Protein AF-A0AAD9P7L8-F1 (afdb_monomer_lite)

Radius of gyration: 17.48 Å; chains: 1; bounding box: 28×42×48 Å

Sequence (104 aa):
YTKGPHNAAGLKLLLHGQDEIPQVENFGDAIPAGMHVFVAVDVSKEINLPPPHGDCVKGKTLRYFDRHSQAACYGEYRTKFAFEKCVCRNYIMPGFNLGECSSV

InterPro domains:
  IPR001873 Epithelial sodium channel [PF00858] (6-95)
  IPR001873 Epithelial sodium channel [PR01078] (10-28)
  IPR001873 Epithelial sodium channel [PR01078] (40-56)
  IPR001873 Epithelial sodium channel [PTHR11690] (6-98)

Secondary structure (DSSP, 8-state):
-----TT--EEEE----TTS---HHHHPEEEETT-------------PPPTTS---------SS-SS--HHHHHHHHHHHHHHHHHS-B-TTSS-TTSPBPP--

Organism: Ridgeia piscesae (NCBI:txid27915)

Foldseek 3Di:
DAPDPPPAAFDWDDDDDPQDDDPSNVHTDTGHPPDDDDDDDDDDDDDDDPPPRGPDDPDDDDPFGRDDDPRRVVLRVQQVVCCVPPVAGDPSGTDPVGHHDDPD

Structure (mmCIF, N/CA/C/O backbone):
data_AF-A0AAD9P7L8-F1
#
_entry.id   AF-A0AAD9P7L8-F1
#
loop_
_atom_site.group_PDB
_atom_site.id
_atom_site.type_symbol
_atom_site.label_atom_id
_atom_site.label_alt_id
_atom_site.label_comp_id
_atom_site.label_asym_id
_atom_site.label_entity_id
_atom_site.label_seq_id
_atom_site.pdbx_PDB_ins_code
_atom_site.Cartn_x
_atom_site.Cartn_y
_atom_site.Cartn_z
_atom_site.occupancy
_atom_site.B_iso_or_equiv
_atom_site.auth_seq_id
_atom_site.auth_comp_id
_atom_site.auth_asym_id
_atom_site.auth_atom_id
_atom_site.pdbx_PDB_model_num
ATOM 1 N N . TYR A 1 1 ? 6.219 0.278 -10.792 1.00 51.78 1 TYR A N 1
ATOM 2 C CA . TYR A 1 1 ? 5.445 -0.800 -10.141 1.00 51.78 1 TYR A CA 1
ATOM 3 C C . TYR A 1 1 ? 6.109 -2.114 -10.527 1.00 51.78 1 TYR A C 1
ATOM 5 O O . TYR A 1 1 ? 6.398 -2.287 -11.701 1.00 51.78 1 TYR A O 1
ATOM 13 N N . THR A 1 2 ? 6.499 -2.901 -9.518 1.00 52.44 2 THR A N 1
ATOM 14 C CA . THR A 1 2 ? 7.509 -3.985 -9.522 1.00 52.44 2 THR A CA 1
ATOM 15 C C . THR A 1 2 ? 8.913 -3.566 -9.960 1.00 52.44 2 THR A C 1
ATOM 17 O O . THR A 1 2 ? 9.340 -3.841 -11.079 1.00 52.44 2 THR A O 1
ATOM 20 N N . LYS A 1 3 ? 9.673 -2.942 -9.050 1.00 52.91 3 LYS A N 1
ATOM 21 C CA . LYS A 1 3 ? 11.136 -2.855 -9.172 1.00 52.91 3 LYS A CA 1
ATOM 22 C C . LYS A 1 3 ? 11.736 -4.238 -8.857 1.00 52.91 3 LYS A C 1
ATOM 24 O O . LYS A 1 3 ? 12.265 -4.493 -7.786 1.00 52.91 3 LYS A O 1
ATOM 29 N N . GLY A 1 4 ? 11.523 -5.194 -9.756 1.00 60.41 4 GLY A N 1
ATOM 30 C CA . GLY A 1 4 ? 12.242 -6.467 -9.766 1.00 60.41 4 GLY A CA 1
ATOM 31 C C . GLY A 1 4 ? 13.446 -6.367 -10.701 1.00 60.41 4 GLY A C 1
ATOM 32 O O . GLY A 1 4 ? 13.495 -5.447 -11.519 1.00 60.41 4 GLY A O 1
ATOM 33 N N . PRO A 1 5 ? 14.417 -7.284 -10.614 1.00 64.25 5 PRO A N 1
ATOM 34 C CA . PRO A 1 5 ? 15.483 -7.326 -11.600 1.00 64.25 5 PRO A CA 1
ATOM 35 C C . PRO A 1 5 ? 14.865 -7.500 -13.002 1.00 64.25 5 PRO A C 1
ATOM 37 O O . PRO A 1 5 ? 13.979 -8.328 -13.212 1.00 64.25 5 PRO A O 1
ATOM 40 N N . HIS A 1 6 ? 15.291 -6.670 -13.960 1.00 72.69 6 HIS A N 1
ATOM 41 C CA . HIS A 1 6 ? 14.722 -6.588 -15.320 1.00 72.69 6 HIS A CA 1
ATOM 42 C C . HIS A 1 6 ? 15.047 -7.805 -16.209 1.00 72.69 6 HIS A C 1
ATOM 44 O O . HIS A 1 6 ? 14.912 -7.749 -17.426 1.00 72.69 6 HIS A O 1
ATOM 50 N N . ASN A 1 7 ? 15.509 -8.898 -15.607 1.00 85.00 7 ASN A N 1
ATOM 51 C CA . ASN A 1 7 ? 15.921 -10.135 -16.261 1.00 85.00 7 ASN A CA 1
ATOM 52 C C . ASN A 1 7 ? 14.941 -11.298 -16.011 1.00 85.00 7 ASN A C 1
ATOM 54 O O . ASN A 1 7 ? 15.254 -12.434 -16.354 1.00 85.00 7 ASN A O 1
ATOM 58 N N . ALA A 1 8 ? 13.782 -11.034 -15.401 1.00 85.75 8 ALA A N 1
ATOM 59 C CA . ALA A 1 8 ? 12.752 -12.034 -15.135 1.00 85.75 8 ALA A CA 1
ATOM 60 C C . ALA A 1 8 ?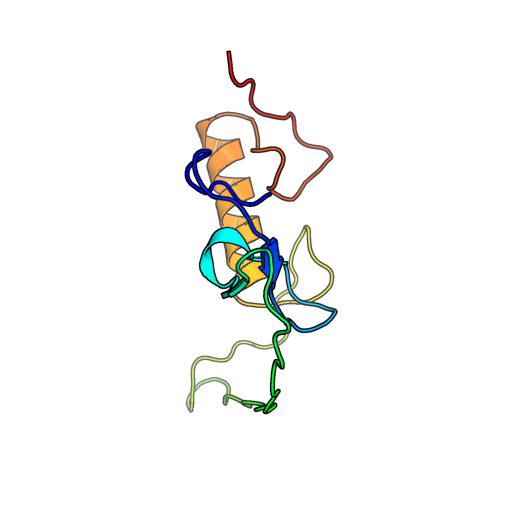 11.609 -11.971 -16.164 1.00 85.75 8 ALA A C 1
ATOM 62 O O . ALA A 1 8 ? 11.259 -10.896 -16.651 1.00 85.75 8 ALA A O 1
ATOM 63 N N . ALA A 1 9 ? 10.992 -13.123 -16.445 1.00 89.75 9 ALA A N 1
ATOM 64 C CA . ALA A 1 9 ? 9.796 -13.246 -17.277 1.00 89.75 9 ALA A CA 1
ATOM 65 C C . ALA A 1 9 ? 8.657 -13.887 -16.470 1.00 89.75 9 ALA A C 1
ATOM 67 O O . ALA A 1 9 ? 8.840 -14.936 -15.853 1.00 89.75 9 ALA A O 1
ATOM 68 N N . GLY A 1 10 ? 7.485 -13.251 -16.472 1.00 90.94 10 GLY A N 1
ATOM 69 C CA . GLY A 1 10 ? 6.328 -13.669 -15.680 1.00 90.94 10 GLY A CA 1
ATOM 70 C C . GLY A 1 10 ? 5.523 -12.478 -15.165 1.00 90.94 10 GLY A C 1
ATOM 71 O O . GLY A 1 10 ? 5.672 -11.357 -15.655 1.00 90.94 10 GLY A O 1
ATOM 72 N N . LEU A 1 11 ? 4.678 -12.724 -14.166 1.00 91.12 11 LEU A N 1
ATOM 73 C CA . LEU A 1 11 ? 3.849 -11.716 -13.499 1.00 91.12 11 LEU A CA 1
ATOM 74 C C . LEU A 1 11 ? 4.124 -11.724 -11.992 1.00 91.12 11 LEU A C 1
ATOM 76 O O . LEU A 1 11 ? 4.503 -12.750 -11.438 1.00 91.12 11 LEU A O 1
ATOM 80 N N . LYS A 1 12 ? 3.903 -10.593 -11.314 1.00 92.44 12 LYS A N 1
ATOM 81 C CA . LYS A 1 12 ? 3.747 -10.569 -9.854 1.00 92.44 12 LYS A CA 1
ATOM 82 C C . LYS A 1 12 ? 2.292 -10.282 -9.513 1.00 92.44 12 LYS A C 1
ATOM 84 O O . LYS A 1 12 ? 1.757 -9.272 -9.970 1.00 92.44 12 LYS A O 1
ATOM 89 N N . LEU A 1 13 ? 1.675 -11.149 -8.721 1.00 93.62 13 LEU A N 1
ATOM 90 C CA . LEU A 1 13 ? 0.290 -11.033 -8.277 1.00 93.62 13 LEU A CA 1
ATOM 91 C C . LEU A 1 13 ? 0.259 -10.735 -6.779 1.00 93.62 13 LEU A C 1
ATOM 93 O O . LEU A 1 13 ? 0.959 -11.374 -6.009 1.00 93.62 13 LEU A O 1
ATOM 97 N N . LEU A 1 14 ? -0.566 -9.783 -6.357 1.00 95.00 14 LEU A N 1
ATOM 98 C CA . LEU A 1 14 ? -0.841 -9.532 -4.944 1.00 95.00 14 LEU A CA 1
ATOM 99 C C . LEU A 1 14 ? -2.352 -9.537 -4.740 1.00 95.00 14 LEU A C 1
ATOM 101 O O . LEU A 1 14 ? -3.059 -8.770 -5.393 1.00 95.00 14 LEU A O 1
ATOM 105 N N . LEU A 1 15 ? -2.823 -10.356 -3.805 1.00 95.12 15 LEU A N 1
ATOM 106 C CA . LEU A 1 15 ? -4.180 -10.273 -3.275 1.00 95.12 15 LEU A CA 1
ATOM 107 C C . LEU A 1 15 ? -4.161 -9.386 -2.027 1.00 95.12 15 LEU A C 1
ATOM 109 O O . LEU A 1 15 ? -3.399 -9.634 -1.097 1.00 95.12 15 LEU A O 1
ATOM 113 N N . HIS A 1 16 ? -4.981 -8.337 -2.009 1.00 93.94 16 HIS A N 1
ATOM 114 C CA . HIS A 1 16 ? -5.098 -7.429 -0.868 1.00 93.94 16 HIS A CA 1
ATOM 115 C C . HIS A 1 16 ? -6.535 -6.912 -0.713 1.00 93.94 16 HIS A C 1
ATOM 117 O O . HIS A 1 16 ? -7.365 -7.054 -1.613 1.00 93.94 16 HIS A O 1
ATOM 123 N N . GLY A 1 17 ? -6.841 -6.321 0.446 1.00 92.38 17 GLY A N 1
ATOM 124 C CA . GLY A 1 17 ? -8.137 -5.688 0.696 1.00 92.38 17 GLY A CA 1
ATOM 125 C C . GLY A 1 17 ? -8.362 -4.462 -0.195 1.00 92.38 17 GLY A C 1
ATOM 126 O O . GLY A 1 17 ? -7.411 -3.771 -0.545 1.00 92.38 17 GLY A O 1
ATOM 127 N N . GLN A 1 18 ? -9.620 -4.161 -0.528 1.00 91.06 18 GLN A N 1
ATOM 128 C CA . GLN A 1 18 ? -9.979 -3.049 -1.429 1.00 91.06 18 GLN A CA 1
ATOM 129 C C . GLN A 1 18 ? -9.499 -1.675 -0.931 1.00 91.06 18 GLN A C 1
ATOM 131 O O . GLN A 1 18 ? -9.167 -0.811 -1.732 1.00 91.06 18 GLN A O 1
ATOM 136 N N . ASP A 1 19 ? -9.426 -1.501 0.389 1.00 87.19 19 ASP A N 1
ATOM 137 C CA . ASP A 1 19 ? -8.983 -0.261 1.034 1.00 87.19 19 ASP A CA 1
ATOM 138 C C . ASP A 1 19 ? -7.471 -0.242 1.348 1.00 87.19 19 ASP A C 1
ATOM 140 O O . ASP A 1 19 ? -6.985 0.695 1.981 1.00 87.19 19 ASP A O 1
ATOM 144 N N . GLU A 1 20 ? -6.724 -1.286 0.971 1.00 89.69 20 GLU A N 1
ATOM 145 C CA . GLU A 1 20 ? -5.282 -1.392 1.223 1.00 89.69 20 GLU A CA 1
ATOM 146 C C . GLU A 1 20 ? -4.452 -0.933 0.025 1.00 89.69 20 GLU A C 1
ATOM 148 O O . GLU A 1 20 ? -4.829 -1.090 -1.136 1.00 89.69 20 GLU A O 1
ATOM 153 N N . ILE A 1 21 ? -3.264 -0.406 0.314 1.00 90.56 21 ILE A N 1
ATOM 154 C CA . ILE A 1 21 ? -2.326 0.038 -0.719 1.00 90.56 21 ILE A CA 1
ATOM 155 C C . ILE A 1 21 ? -1.638 -1.181 -1.346 1.00 90.56 21 ILE A C 1
ATOM 157 O O . ILE A 1 21 ? -1.108 -2.021 -0.610 1.00 90.56 21 ILE A O 1
ATOM 161 N N . PRO A 1 22 ? -1.527 -1.257 -2.684 1.00 89.81 22 PRO A N 1
ATOM 162 C CA . PRO A 1 22 ? -0.859 -2.372 -3.339 1.00 89.81 22 PRO A CA 1
ATOM 163 C C . PRO A 1 22 ? 0.664 -2.328 -3.128 1.00 89.81 22 PRO A C 1
ATOM 165 O O . PRO A 1 22 ? 1.381 -1.530 -3.736 1.00 89.81 22 PRO A O 1
ATOM 168 N N . GLN A 1 23 ? 1.189 -3.237 -2.304 1.00 89.62 23 GLN A N 1
ATOM 169 C CA . GLN A 1 23 ? 2.626 -3.384 -2.031 1.00 89.62 23 GLN A CA 1
ATOM 170 C C . GLN A 1 23 ? 3.259 -4.559 -2.796 1.00 89.62 23 GLN A C 1
ATOM 172 O O . GLN A 1 23 ? 3.952 -5.398 -2.222 1.00 89.62 23 GLN A O 1
AT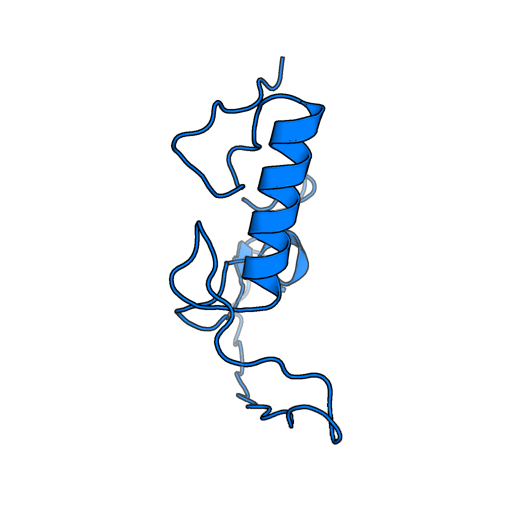OM 177 N N . VAL A 1 24 ? 3.043 -4.619 -4.114 1.00 90.44 24 VAL A N 1
ATOM 178 C CA . VAL A 1 24 ? 3.462 -5.758 -4.966 1.00 90.44 24 VAL A CA 1
ATOM 179 C C . VAL A 1 24 ? 4.973 -5.997 -4.958 1.00 90.44 24 VAL A C 1
ATOM 181 O O . VAL A 1 24 ? 5.429 -7.116 -5.166 1.00 90.44 24 VAL A O 1
ATOM 184 N N . GLU A 1 25 ? 5.774 -4.961 -4.709 1.00 86.44 25 GLU A N 1
ATOM 185 C CA . GLU A 1 25 ? 7.225 -5.118 -4.584 1.00 86.44 25 GLU A CA 1
ATOM 186 C C . GLU A 1 25 ? 7.619 -6.004 -3.395 1.00 86.44 25 GLU A C 1
ATOM 188 O O . GLU A 1 25 ? 8.511 -6.835 -3.551 1.00 86.44 25 GLU A O 1
ATOM 193 N N . ASN A 1 26 ? 6.915 -5.870 -2.265 1.00 87.75 26 ASN A N 1
ATOM 194 C CA . ASN A 1 26 ? 7.236 -6.553 -1.010 1.00 87.75 26 ASN A CA 1
ATOM 195 C C . ASN A 1 26 ? 6.462 -7.864 -0.832 1.00 87.75 26 ASN A C 1
ATOM 197 O O . ASN A 1 26 ? 7.016 -8.825 -0.310 1.00 87.75 26 ASN A O 1
ATOM 201 N N . PHE A 1 27 ? 5.188 -7.887 -1.235 1.00 92.12 27 PHE A N 1
ATOM 202 C CA . PHE A 1 27 ? 4.252 -8.974 -0.915 1.00 92.12 27 PHE A CA 1
ATOM 203 C C . PHE A 1 27 ? 3.656 -9.662 -2.151 1.00 92.12 27 PHE A C 1
ATOM 205 O O . PHE A 1 27 ? 2.755 -10.477 -2.014 1.00 92.12 27 PHE A O 1
ATOM 212 N N . GLY A 1 28 ? 4.102 -9.313 -3.362 1.00 93.12 28 GLY A N 1
ATOM 213 C CA . GLY A 1 28 ? 3.605 -9.945 -4.583 1.00 93.12 28 GLY A CA 1
ATOM 214 C C . GLY A 1 28 ? 4.233 -11.317 -4.836 1.00 93.12 28 GLY A C 1
ATOM 215 O O . GLY A 1 28 ? 5.460 -11.436 -4.873 1.00 93.12 28 GLY A O 1
ATOM 216 N N . ASP A 1 29 ? 3.394 -12.309 -5.114 1.00 93.38 29 ASP A N 1
ATOM 217 C CA . ASP A 1 29 ? 3.781 -13.656 -5.525 1.00 93.38 29 ASP A CA 1
ATOM 218 C C . ASP A 1 29 ? 4.213 -13.683 -6.991 1.00 93.38 29 ASP A C 1
ATOM 220 O O . ASP A 1 29 ? 3.544 -13.128 -7.867 1.00 93.38 29 ASP A O 1
ATOM 224 N N . ALA A 1 30 ? 5.331 -14.346 -7.281 1.00 92.06 30 ALA A N 1
ATOM 225 C CA . ALA A 1 30 ? 5.831 -14.498 -8.642 1.00 92.06 30 ALA A CA 1
ATOM 226 C C . ALA A 1 30 ? 5.135 -15.662 -9.364 1.00 92.06 30 ALA A C 1
ATOM 228 O O . ALA A 1 30 ? 5.199 -16.810 -8.929 1.00 92.06 30 ALA A O 1
ATOM 229 N N . ILE A 1 31 ? 4.525 -15.364 -10.509 1.00 93.56 31 ILE A N 1
ATOM 230 C CA . ILE A 1 31 ? 3.862 -16.323 -11.392 1.00 93.56 31 ILE A CA 1
ATOM 231 C C . ILE A 1 31 ? 4.721 -16.500 -12.654 1.00 93.56 31 ILE A C 1
ATOM 233 O O . ILE A 1 31 ? 4.914 -15.529 -13.396 1.00 93.56 31 ILE A O 1
ATOM 237 N N . PRO A 1 32 ? 5.241 -17.711 -12.922 1.00 92.69 32 PRO A N 1
ATOM 238 C CA . PRO A 1 32 ? 6.060 -17.973 -14.099 1.00 92.69 32 PRO A CA 1
ATOM 239 C C . PRO A 1 32 ? 5.226 -17.987 -15.385 1.00 92.69 32 PRO A C 1
ATOM 241 O O . PRO A 1 32 ? 4.039 -18.314 -15.390 1.00 92.69 32 PRO A O 1
ATOM 244 N N . ALA A 1 33 ? 5.872 -17.668 -16.506 1.00 93.75 33 ALA A N 1
ATOM 245 C CA . ALA A 1 33 ? 5.264 -17.808 -17.825 1.00 93.75 33 ALA A CA 1
ATOM 246 C C . ALA A 1 33 ? 5.120 -19.290 -18.229 1.00 93.75 33 ALA A C 1
ATOM 248 O O . ALA A 1 33 ? 5.937 -20.129 -17.856 1.00 93.75 33 ALA A O 1
ATOM 249 N N . GLY A 1 34 ? 4.099 -19.606 -19.035 1.00 96.25 34 GLY A N 1
ATOM 250 C CA . GLY A 1 34 ? 3.903 -20.945 -19.612 1.00 96.25 34 GLY A CA 1
ATOM 251 C C . GLY A 1 34 ? 3.280 -21.987 -18.676 1.00 96.25 34 GLY A C 1
ATOM 252 O O . GLY A 1 34 ? 3.213 -23.157 -19.041 1.00 96.25 34 GLY A O 1
ATOM 253 N N . MET A 1 35 ? 2.812 -21.584 -17.492 1.00 94.38 35 MET A N 1
ATOM 254 C CA . MET A 1 35 ? 2.154 -22.473 -16.530 1.00 94.38 35 MET A CA 1
ATOM 255 C C . MET A 1 35 ? 0.692 -22.079 -16.307 1.00 94.38 35 MET A C 1
ATOM 257 O O . MET A 1 35 ? 0.342 -20.900 -16.306 1.00 94.38 35 MET A O 1
ATOM 261 N N . HIS A 1 36 ? -0.155 -23.077 -16.056 1.00 95.62 36 HIS A N 1
ATOM 262 C CA . HIS A 1 36 ? -1.479 -22.873 -15.473 1.00 95.62 36 HIS A CA 1
ATOM 263 C C . HIS A 1 36 ? -1.342 -22.902 -13.949 1.00 95.62 36 HIS A C 1
ATOM 265 O O . HIS A 1 36 ? -0.948 -23.923 -13.387 1.00 95.62 36 HIS A O 1
ATOM 271 N N . VAL A 1 37 ? -1.631 -21.781 -13.287 1.00 95.62 37 VAL A N 1
ATOM 272 C CA . VAL A 1 37 ? -1.442 -21.618 -11.839 1.00 95.62 37 VAL A CA 1
ATOM 273 C C . VAL A 1 37 ? -2.793 -21.460 -11.151 1.00 95.62 37 VAL A C 1
ATOM 275 O O . VAL A 1 37 ? -3.622 -20.661 -11.579 1.00 95.62 37 VAL A O 1
ATOM 278 N N . PHE A 1 38 ? -2.995 -22.210 -10.068 1.00 96.38 38 PHE A N 1
ATOM 279 C CA . PHE A 1 38 ? -4.157 -22.095 -9.191 1.00 96.38 38 PHE A CA 1
ATOM 280 C C . PHE A 1 38 ? -3.730 -21.424 -7.886 1.00 96.38 38 PHE A C 1
ATOM 282 O O . PHE A 1 38 ? -2.814 -21.902 -7.221 1.00 96.38 38 PHE A O 1
ATOM 289 N N . VAL A 1 39 ? -4.396 -20.329 -7.520 1.00 95.50 39 VAL A N 1
ATOM 290 C CA . VAL A 1 39 ? -4.144 -19.598 -6.271 1.00 95.50 39 VAL A CA 1
ATOM 291 C C . VAL A 1 39 ? -5.310 -19.863 -5.327 1.00 95.50 39 VAL A C 1
ATOM 293 O O . VAL A 1 39 ? -6.407 -19.342 -5.526 1.00 95.50 39 VAL A O 1
ATOM 296 N N . ALA A 1 40 ? -5.089 -20.718 -4.330 1.00 96.56 40 ALA A N 1
ATOM 297 C CA . ALA A 1 40 ? -6.051 -20.929 -3.255 1.00 96.56 40 ALA A CA 1
ATOM 298 C C . ALA A 1 40 ? -5.971 -19.761 -2.266 1.00 96.56 40 ALA A C 1
ATOM 300 O O . ALA A 1 40 ? -4.879 -19.305 -1.932 1.00 96.56 40 ALA A O 1
ATOM 301 N N . VAL A 1 41 ? -7.125 -19.285 -1.804 1.00 96.19 41 VAL A N 1
ATOM 302 C CA . VAL A 1 41 ? -7.216 -18.132 -0.904 1.00 96.19 41 VAL A CA 1
ATOM 303 C C . VAL A 1 41 ? -7.883 -18.571 0.388 1.00 96.19 41 VAL A C 1
ATOM 305 O O . VAL A 1 41 ? -9.012 -19.055 0.362 1.00 96.19 41 VAL A O 1
ATOM 308 N N . ASP A 1 42 ? -7.187 -18.366 1.502 1.00 96.38 42 ASP A N 1
ATOM 309 C CA . ASP A 1 42 ? -7.748 -18.449 2.847 1.00 96.38 42 ASP A CA 1
ATOM 310 C C . ASP A 1 42 ? -7.725 -17.051 3.471 1.00 96.38 42 ASP A C 1
ATOM 312 O O . ASP A 1 42 ? -6.714 -16.349 3.408 1.00 96.38 42 ASP A O 1
ATOM 316 N N . VAL A 1 43 ? -8.862 -16.614 4.008 1.00 95.38 43 VAL A N 1
ATOM 317 C CA . VAL A 1 43 ? -9.049 -15.238 4.478 1.00 95.38 43 VAL A CA 1
ATOM 318 C C . VAL A 1 43 ? -9.147 -15.236 5.994 1.00 95.38 43 VAL A C 1
ATOM 320 O O . VAL A 1 43 ? -10.155 -15.651 6.565 1.00 95.38 43 VAL A O 1
ATOM 323 N N . SER A 1 44 ? -8.128 -14.681 6.644 1.00 95.31 44 SER A N 1
ATOM 324 C CA . SER A 1 44 ? -8.127 -14.422 8.079 1.00 95.31 44 SER A CA 1
ATOM 325 C C . SER A 1 44 ? -8.447 -12.955 8.381 1.00 95.31 44 SER A C 1
ATOM 327 O O . SER A 1 44 ? -8.127 -12.040 7.618 1.00 95.31 44 SER A O 1
ATOM 329 N N . LYS A 1 45 ? -9.112 -12.717 9.516 1.00 94.62 45 LYS A N 1
ATOM 330 C CA . LYS A 1 45 ? -9.386 -11.373 10.030 1.00 94.62 45 LYS A CA 1
ATOM 331 C C . LYS A 1 45 ? -8.987 -11.289 11.492 1.00 94.62 45 LYS A C 1
ATOM 333 O O . LYS A 1 45 ? -9.560 -11.973 12.336 1.00 94.62 45 LYS A O 1
ATOM 338 N N . GLU A 1 46 ? -8.066 -10.385 11.783 1.00 92.88 46 GLU A N 1
ATOM 339 C CA . GLU A 1 46 ? -7.596 -10.116 13.137 1.00 92.88 46 GLU A CA 1
ATOM 340 C C . GLU A 1 46 ? -8.254 -8.852 13.698 1.00 92.88 46 GLU A C 1
ATOM 342 O O . GLU A 1 46 ? -8.398 -7.838 13.010 1.00 92.88 46 GLU A O 1
ATOM 347 N N . ILE A 1 47 ? -8.678 -8.912 14.961 1.00 94.00 47 ILE A N 1
ATOM 348 C CA . ILE A 1 47 ? -9.261 -7.775 15.680 1.00 94.00 47 ILE A CA 1
ATOM 349 C C . ILE A 1 47 ? -8.466 -7.581 16.969 1.00 94.00 47 ILE A C 1
ATOM 351 O O . ILE A 1 47 ? -8.662 -8.298 17.945 1.00 94.00 47 ILE A O 1
ATOM 355 N N . ASN A 1 48 ? -7.580 -6.587 16.963 1.00 93.19 48 ASN A N 1
ATOM 356 C CA . ASN A 1 48 ? -6.732 -6.258 18.105 1.00 93.19 48 ASN A CA 1
ATOM 357 C C . ASN A 1 48 ? -7.438 -5.320 19.099 1.00 93.19 48 ASN A C 1
ATOM 359 O O . ASN A 1 48 ? -8.287 -4.501 18.724 1.00 93.19 48 ASN A O 1
ATOM 363 N N . LEU A 1 49 ? -7.075 -5.433 20.381 1.00 95.38 49 LEU A N 1
ATOM 364 C CA . LEU A 1 49 ? -7.628 -4.618 21.466 1.00 95.38 49 LEU A CA 1
ATOM 365 C C . LEU A 1 49 ? -6.910 -3.258 21.594 1.00 95.38 49 LEU A C 1
ATOM 367 O O . LEU A 1 49 ? -5.720 -3.158 21.280 1.00 95.38 49 LEU A O 1
ATOM 371 N N . PRO A 1 50 ? -7.615 -2.204 22.049 1.00 94.06 50 PRO A N 1
ATOM 372 C CA . PRO A 1 50 ? -6.998 -0.922 22.382 1.00 94.06 50 PRO A CA 1
ATOM 373 C C . PRO A 1 50 ? -6.266 -0.962 23.740 1.00 94.06 50 PRO A C 1
ATOM 375 O O . PRO A 1 50 ? -6.451 -1.911 24.515 1.00 94.06 50 PRO A O 1
ATOM 378 N N . PRO A 1 51 ? -5.493 0.091 24.077 1.00 93.81 51 PRO A N 1
ATOM 379 C CA . PRO A 1 51 ? -4.878 0.226 25.395 1.00 93.81 51 PRO A CA 1
ATOM 380 C C . PRO A 1 51 ? -5.917 0.155 26.526 1.00 93.81 51 PRO A C 1
ATOM 382 O O . PRO A 1 51 ? -7.021 0.683 26.358 1.00 93.81 51 PRO A O 1
ATOM 385 N N . PRO A 1 52 ? -5.597 -0.469 27.678 1.00 94.88 52 PRO A N 1
ATOM 386 C CA . PRO A 1 52 ? -4.293 -1.025 28.080 1.00 94.88 52 PRO A CA 1
ATOM 387 C C . PRO A 1 52 ? -4.045 -2.486 27.653 1.00 94.88 52 PRO A C 1
ATOM 389 O O . PRO A 1 52 ? -3.003 -3.043 27.979 1.00 94.88 52 PRO A O 1
ATOM 392 N N . HIS A 1 53 ? -4.992 -3.133 26.967 1.00 95.44 53 HIS A N 1
ATOM 393 C CA . HIS A 1 53 ? -4.914 -4.565 26.636 1.00 95.44 53 HIS A CA 1
ATOM 394 C C . HIS A 1 53 ? -4.246 -4.858 25.283 1.00 95.44 53 HIS A C 1
ATOM 396 O O . HIS A 1 53 ? -4.076 -6.018 24.915 1.00 95.44 53 HIS A O 1
ATOM 402 N N . GLY A 1 54 ? -3.881 -3.816 24.541 1.00 94.62 54 GLY A N 1
ATOM 403 C CA . GLY A 1 54 ? -3.136 -3.874 23.290 1.00 94.62 54 GLY A CA 1
ATOM 404 C C . GLY A 1 54 ? -2.797 -2.465 22.812 1.00 94.62 54 GLY A C 1
ATOM 405 O O . GLY A 1 54 ? -3.114 -1.488 23.482 1.00 94.62 54 GLY A O 1
ATOM 406 N N . ASP A 1 55 ? -2.197 -2.352 21.631 1.00 92.00 55 ASP A N 1
ATOM 407 C CA . ASP A 1 55 ? -1.725 -1.067 21.093 1.00 92.00 55 ASP A CA 1
ATOM 408 C C . ASP A 1 55 ? -2.539 -0.592 19.880 1.00 92.00 55 ASP A C 1
ATOM 410 O O . ASP A 1 55 ? -2.128 0.300 19.131 1.00 92.00 55 ASP A O 1
ATOM 414 N N . CYS A 1 56 ? -3.720 -1.180 19.654 1.00 90.75 56 CYS A N 1
ATOM 415 C CA . CYS A 1 56 ? -4.558 -0.817 18.518 1.00 90.75 56 CYS A CA 1
ATOM 416 C C . CYS A 1 56 ? -5.236 0.542 18.749 1.00 90.75 56 CYS A C 1
ATOM 418 O O . CYS A 1 56 ? -6.237 0.654 19.461 1.00 90.75 56 CYS A O 1
ATOM 420 N N . VAL A 1 57 ? -4.709 1.589 18.112 1.00 85.12 57 VAL A N 1
ATOM 421 C CA . VAL A 1 57 ? -5.306 2.930 18.142 1.00 85.12 57 VAL A CA 1
ATOM 422 C C . VAL A 1 57 ? -6.335 3.069 17.022 1.00 85.12 57 VAL A C 1
ATOM 424 O O . VAL A 1 57 ? -5.990 3.050 15.841 1.00 85.12 57 VAL A O 1
ATOM 427 N N . LYS A 1 58 ? -7.607 3.250 17.387 1.00 80.94 58 LYS A N 1
ATOM 428 C CA . LYS A 1 58 ? -8.705 3.474 16.434 1.00 80.94 58 LYS A CA 1
ATOM 429 C C . LYS A 1 58 ? -8.845 4.958 16.080 1.00 80.94 58 LYS A C 1
ATOM 431 O O . LYS A 1 58 ? -8.534 5.826 16.887 1.00 80.94 58 LYS A O 1
ATOM 436 N N . GLY A 1 59 ? -9.359 5.240 14.881 1.00 77.50 59 GLY A N 1
ATOM 437 C CA . GLY A 1 59 ? -9.784 6.588 14.482 1.00 77.50 59 GLY A CA 1
ATOM 438 C C . GLY A 1 59 ? -8.669 7.554 14.068 1.00 77.50 59 GLY A C 1
ATOM 439 O O . GLY A 1 59 ? -8.932 8.745 13.936 1.00 77.50 59 GLY A O 1
ATOM 440 N N . LYS A 1 60 ? -7.436 7.079 13.840 1.00 83.81 60 LYS A N 1
ATOM 441 C CA . LYS A 1 60 ? -6.399 7.915 13.219 1.00 83.81 60 LYS A CA 1
ATOM 442 C C . LYS A 1 60 ? -6.781 8.223 11.775 1.00 83.81 60 LYS A C 1
ATOM 444 O O . LYS A 1 60 ? -6.989 7.307 10.985 1.00 83.81 60 LYS A O 1
ATOM 449 N N . THR A 1 61 ? -6.841 9.503 11.437 1.00 90.00 61 THR A N 1
ATOM 450 C CA . THR A 1 61 ? -7.020 9.963 10.061 1.00 90.00 61 THR A CA 1
ATOM 451 C C . THR A 1 61 ? -5.664 10.125 9.381 1.00 90.00 61 THR A C 1
ATOM 453 O O . THR A 1 61 ? -4.648 10.378 10.032 1.00 90.00 61 THR A O 1
ATOM 456 N N . LEU A 1 62 ? -5.652 9.931 8.067 1.00 91.44 62 LEU A N 1
ATOM 457 C CA . LEU A 1 62 ? -4.492 10.124 7.204 1.00 91.44 62 LEU A CA 1
ATOM 458 C C . LEU A 1 62 ? -4.792 11.274 6.239 1.00 91.44 62 LEU A C 1
ATOM 460 O O . LEU A 1 62 ? -5.950 11.537 5.917 1.00 91.44 62 LEU A O 1
ATOM 464 N N . ARG A 1 63 ? -3.758 11.988 5.796 1.00 92.75 63 ARG A N 1
ATOM 465 C CA . ARG A 1 63 ? -3.887 13.116 4.867 1.00 92.75 63 ARG A CA 1
ATOM 466 C C . ARG A 1 63 ? -4.140 12.662 3.435 1.00 92.75 63 ARG A C 1
ATOM 468 O O . ARG A 1 63 ? -4.809 13.372 2.690 1.00 92.75 63 ARG A O 1
ATOM 475 N N . TYR A 1 64 ? -3.547 11.539 3.036 1.00 91.31 64 TYR A N 1
ATOM 476 C CA . TYR A 1 64 ? -3.553 11.099 1.638 1.00 91.31 64 TYR A CA 1
ATOM 477 C C . TYR A 1 64 ? -4.337 9.811 1.372 1.00 91.31 64 TYR A C 1
ATOM 479 O O . TYR A 1 64 ? -4.376 9.363 0.229 1.00 91.31 64 TYR A O 1
ATOM 487 N N . PHE A 1 65 ? -4.928 9.209 2.404 1.00 90.81 65 PHE A N 1
ATOM 488 C CA . PHE A 1 65 ? -5.663 7.951 2.300 1.00 90.81 65 PHE A CA 1
ATOM 489 C C . PHE A 1 65 ? -6.963 8.036 3.099 1.00 90.81 65 PHE A C 1
ATOM 491 O O . PHE A 1 65 ? -6.954 8.499 4.238 1.00 90.81 65 PHE A O 1
ATOM 498 N N . ASP A 1 66 ? -8.059 7.542 2.523 1.00 89.56 66 ASP A N 1
ATOM 499 C CA . ASP A 1 66 ? -9.388 7.595 3.148 1.00 89.56 66 ASP A CA 1
ATOM 500 C C . ASP A 1 66 ? -9.526 6.622 4.326 1.00 89.56 66 ASP A C 1
ATOM 502 O O . ASP A 1 66 ? -10.256 6.868 5.289 1.00 89.56 66 ASP A O 1
ATOM 506 N N . ARG A 1 67 ? -8.814 5.493 4.257 1.00 88.75 67 ARG A N 1
ATOM 507 C CA . ARG A 1 67 ? -8.833 4.424 5.257 1.00 88.75 67 ARG A CA 1
ATOM 508 C C . ARG A 1 67 ? -7.476 4.309 5.933 1.00 88.75 67 ARG A C 1
ATOM 510 O O . ARG A 1 67 ? -6.427 4.353 5.294 1.00 88.75 67 ARG A O 1
ATOM 517 N N . HIS A 1 68 ? -7.507 4.138 7.251 1.00 89.50 68 HIS A N 1
ATOM 518 C CA . HIS A 1 68 ? -6.301 3.890 8.024 1.00 89.50 68 HIS A CA 1
ATOM 519 C C . HIS A 1 68 ? -5.882 2.427 7.912 1.00 89.50 68 HIS A C 1
ATOM 521 O O . HIS A 1 68 ? -6.621 1.533 8.322 1.00 89.50 68 HIS A O 1
ATOM 527 N N . SER A 1 69 ? -4.655 2.214 7.453 1.00 90.69 69 SER A N 1
ATOM 528 C CA . SER A 1 69 ? -3.935 0.958 7.607 1.00 90.69 69 SER A CA 1
ATOM 529 C C . SER A 1 69 ? -2.480 1.211 7.981 1.00 90.69 69 SER A C 1
ATOM 531 O O . SER A 1 69 ? -1.969 2.334 7.873 1.00 90.69 69 SER A O 1
ATOM 533 N N . GLN A 1 70 ? -1.786 0.158 8.412 1.00 90.25 70 GLN A N 1
ATOM 534 C CA . GLN A 1 70 ? -0.359 0.242 8.703 1.00 90.25 70 GLN A CA 1
ATOM 535 C C . GLN A 1 70 ? 0.433 0.648 7.447 1.00 90.25 70 GLN A C 1
ATOM 537 O O . GLN A 1 70 ? 1.288 1.533 7.516 1.00 90.25 70 GLN A O 1
ATOM 542 N N . ALA A 1 71 ? 0.094 0.074 6.287 1.00 92.00 71 ALA A N 1
ATOM 543 C CA . ALA A 1 71 ? 0.670 0.427 4.992 1.00 92.00 71 ALA A CA 1
ATOM 544 C C . ALA A 1 71 ? 0.473 1.913 4.650 1.00 92.00 71 ALA A C 1
ATOM 546 O O . ALA A 1 71 ? 1.430 2.590 4.266 1.00 92.00 71 ALA A O 1
ATOM 547 N N . ALA A 1 72 ? -0.744 2.428 4.831 1.00 92.75 72 ALA A N 1
ATOM 548 C CA . ALA A 1 72 ? -1.083 3.817 4.541 1.00 92.75 72 ALA A CA 1
ATOM 549 C C . ALA A 1 72 ? -0.373 4.811 5.464 1.00 92.75 72 ALA A C 1
ATOM 551 O O . ALA A 1 72 ? 0.181 5.809 4.996 1.00 92.75 72 ALA A O 1
ATOM 552 N N . CYS A 1 73 ? -0.280 4.489 6.755 1.00 92.12 73 CYS A N 1
ATOM 553 C CA . CYS A 1 73 ? 0.489 5.271 7.720 1.00 92.12 73 CYS A CA 1
ATOM 554 C C . CYS A 1 73 ? 1.969 5.381 7.310 1.00 92.12 73 CYS A C 1
ATOM 556 O O . CYS A 1 73 ? 2.528 6.481 7.256 1.00 92.12 73 CYS A O 1
ATOM 558 N N . TYR A 1 74 ? 2.598 4.257 6.946 1.00 92.31 74 TYR A N 1
ATOM 559 C CA . TYR A 1 74 ? 3.981 4.267 6.464 1.00 92.31 74 TYR A CA 1
ATOM 560 C C . TYR A 1 74 ? 4.142 5.013 5.136 1.00 92.31 74 TYR A C 1
ATOM 562 O O . TYR A 1 74 ? 5.145 5.705 4.951 1.00 92.31 74 TYR A O 1
ATOM 570 N N . GLY A 1 75 ? 3.179 4.899 4.218 1.00 92.81 75 GLY A N 1
ATOM 571 C CA . GLY A 1 75 ? 3.182 5.627 2.948 1.00 92.81 75 GLY A CA 1
ATOM 572 C C . GLY A 1 75 ? 3.179 7.144 3.148 1.00 92.81 75 GLY A C 1
ATOM 573 O O . GLY A 1 75 ? 3.993 7.854 2.551 1.00 92.81 75 GLY A O 1
ATOM 574 N N . GLU A 1 76 ? 2.328 7.644 4.042 1.00 93.38 76 GLU A N 1
ATOM 575 C CA . GLU A 1 76 ? 2.277 9.066 4.387 1.00 93.38 76 GLU A CA 1
ATOM 576 C C . GLU A 1 76 ? 3.554 9.534 5.090 1.00 93.38 76 GLU A C 1
ATOM 578 O O . GLU A 1 76 ? 4.131 10.549 4.694 1.00 93.38 76 GLU A O 1
ATOM 583 N N . TYR A 1 77 ? 4.050 8.764 6.064 1.00 94.25 77 TYR A N 1
ATOM 584 C CA . TYR A 1 77 ? 5.312 9.068 6.739 1.00 94.25 77 TYR A CA 1
ATOM 585 C C . TYR A 1 77 ? 6.477 9.179 5.747 1.00 94.25 77 TYR A C 1
ATOM 587 O O . TYR A 1 77 ? 7.224 10.155 5.781 1.00 94.25 77 TYR A O 1
ATOM 595 N N . ARG A 1 78 ? 6.612 8.217 4.825 1.00 93.81 78 ARG A N 1
ATOM 596 C CA . ARG A 1 78 ? 7.670 8.227 3.801 1.00 93.81 78 ARG A CA 1
ATOM 597 C C . ARG A 1 78 ? 7.550 9.421 2.863 1.00 93.81 78 ARG A C 1
ATOM 599 O O . ARG A 1 78 ? 8.564 10.017 2.524 1.00 93.81 78 ARG A O 1
ATOM 606 N N . THR A 1 79 ? 6.329 9.782 2.480 1.00 95.00 79 THR A N 1
ATOM 607 C CA . THR A 1 79 ? 6.067 10.947 1.621 1.00 95.00 79 THR A CA 1
ATOM 608 C C . THR A 1 79 ? 6.461 12.238 2.318 1.00 95.00 79 THR A C 1
ATOM 610 O O . THR A 1 79 ? 7.177 13.056 1.746 1.00 95.00 79 THR A O 1
ATOM 613 N N . LYS A 1 80 ? 6.047 12.395 3.581 1.00 95.00 80 LYS A N 1
ATOM 614 C CA . LYS A 1 80 ? 6.416 13.541 4.412 1.00 95.00 80 LYS A CA 1
ATOM 615 C 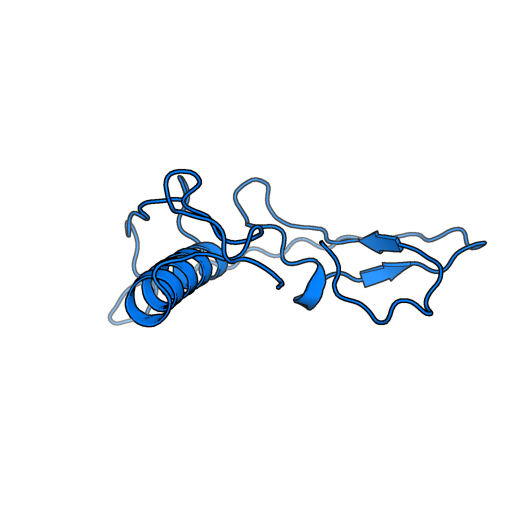C . LYS A 1 80 ? 7.931 13.630 4.574 1.00 95.00 80 LYS A C 1
ATOM 617 O O . LYS A 1 80 ? 8.504 14.685 4.332 1.00 95.00 80 LYS A O 1
ATOM 622 N N . PHE A 1 81 ? 8.576 12.518 4.916 1.00 95.56 81 PHE A N 1
ATOM 623 C CA . PHE A 1 81 ? 10.023 12.457 5.086 1.00 95.56 81 PHE A CA 1
ATOM 624 C C . PHE A 1 81 ? 10.776 12.808 3.793 1.00 95.56 81 PHE A C 1
ATOM 626 O O . PHE A 1 81 ? 11.706 13.611 3.824 1.00 95.56 81 PHE A O 1
ATOM 633 N N . ALA A 1 82 ? 10.363 12.248 2.651 1.00 94.81 82 ALA A N 1
ATOM 634 C CA . ALA A 1 82 ? 10.963 12.553 1.354 1.00 94.81 82 ALA A CA 1
ATOM 635 C C . ALA A 1 82 ? 10.812 14.038 1.002 1.00 94.81 82 ALA A C 1
ATOM 637 O O . ALA A 1 82 ? 11.785 14.680 0.615 1.00 94.81 82 ALA A O 1
ATOM 638 N N . PHE A 1 83 ? 9.628 14.612 1.217 1.00 94.62 83 PHE A N 1
ATOM 639 C CA . PHE A 1 83 ? 9.397 16.027 0.958 1.00 94.62 83 PHE A CA 1
ATOM 640 C C . PHE A 1 83 ? 10.218 16.934 1.889 1.00 94.62 83 PHE A C 1
ATOM 642 O O . PHE A 1 83 ? 10.821 17.896 1.426 1.00 94.62 83 PHE A O 1
ATOM 649 N N . GLU A 1 84 ? 10.319 16.611 3.181 1.00 95.19 84 GLU A N 1
ATOM 650 C CA . GLU A 1 84 ? 11.123 17.381 4.143 1.00 95.19 84 GLU A CA 1
ATOM 651 C C . GLU A 1 84 ? 12.627 17.363 3.830 1.00 95.19 84 GLU A C 1
ATOM 653 O O . GLU A 1 84 ? 13.332 18.318 4.154 1.00 95.19 84 GLU A O 1
ATOM 658 N N . LYS A 1 85 ? 13.138 16.281 3.229 1.00 95.88 85 LYS A N 1
ATOM 659 C CA . LYS A 1 85 ? 14.574 16.116 2.947 1.00 95.88 85 LYS A CA 1
ATOM 660 C C . LYS A 1 85 ? 14.977 16.490 1.527 1.00 95.8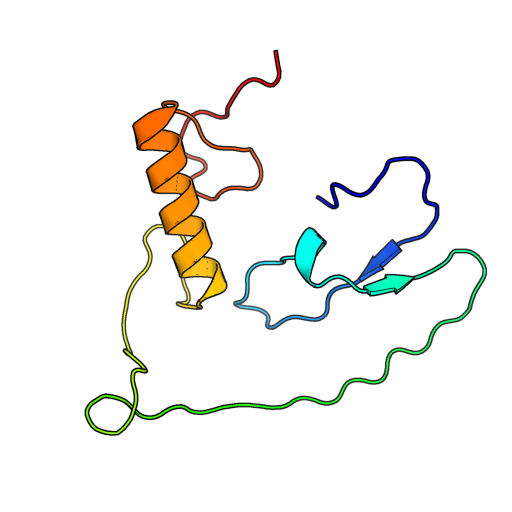8 85 LYS A C 1
ATOM 662 O O . LYS A 1 85 ? 16.066 17.022 1.336 1.00 95.88 85 LYS A O 1
ATOM 667 N N . CYS A 1 86 ? 14.127 16.199 0.552 1.00 94.25 86 CYS A N 1
ATOM 668 C CA . CYS A 1 86 ? 14.437 16.306 -0.872 1.00 94.25 86 CYS A CA 1
ATOM 669 C C . CYS A 1 86 ? 13.525 17.294 -1.610 1.00 94.25 86 CYS A C 1
ATOM 671 O O . CYS A 1 86 ? 13.766 17.566 -2.781 1.00 94.25 86 CYS A O 1
ATOM 673 N N . VAL A 1 87 ? 12.478 17.820 -0.958 1.00 94.56 87 VAL A N 1
ATOM 674 C CA . VAL A 1 87 ? 11.481 18.729 -1.564 1.00 94.56 87 VAL A CA 1
ATOM 675 C C . VAL A 1 87 ? 10.781 18.103 -2.781 1.00 94.56 87 VAL A C 1
ATOM 677 O O . VAL A 1 87 ? 10.282 18.781 -3.674 1.00 94.56 87 VAL A O 1
ATOM 680 N N . CYS A 1 88 ? 10.723 16.773 -2.816 1.00 94.19 88 CYS A N 1
ATOM 681 C CA . CYS A 1 88 ? 10.078 16.002 -3.866 1.00 94.19 88 CYS A CA 1
ATOM 682 C C . CYS A 1 88 ? 9.557 14.672 -3.310 1.00 94.19 88 CYS A C 1
ATOM 684 O O . CYS A 1 88 ? 9.943 14.241 -2.219 1.00 94.19 88 CYS A O 1
ATOM 686 N N . ARG A 1 89 ? 8.674 14.011 -4.060 1.00 92.94 89 ARG A N 1
ATOM 687 C CA . ARG A 1 89 ? 8.215 12.644 -3.777 1.00 92.94 89 ARG A CA 1
ATOM 688 C C . ARG A 1 89 ? 8.562 11.703 -4.926 1.00 92.94 89 ARG A C 1
ATOM 690 O O . ARG A 1 89 ? 8.680 12.120 -6.074 1.00 92.94 89 ARG A O 1
ATOM 697 N N . ASN A 1 90 ? 8.665 10.411 -4.639 1.00 89.50 90 ASN A N 1
ATOM 698 C CA . ASN A 1 90 ? 8.697 9.406 -5.699 1.00 89.50 90 ASN A CA 1
ATOM 699 C C . ASN A 1 90 ? 7.307 9.280 -6.354 1.00 89.50 90 ASN A C 1
ATOM 701 O O . ASN A 1 90 ? 6.299 9.430 -5.665 1.00 89.50 90 ASN A O 1
ATOM 705 N N . TYR A 1 91 ? 7.242 8.935 -7.642 1.00 87.88 91 TYR A N 1
ATOM 706 C CA . TYR A 1 91 ? 5.980 8.767 -8.375 1.00 87.88 91 TYR A CA 1
ATOM 707 C C . TYR A 1 91 ? 4.985 7.798 -7.710 1.00 87.88 91 TYR A C 1
ATOM 709 O O . TYR A 1 91 ? 3.777 7.998 -7.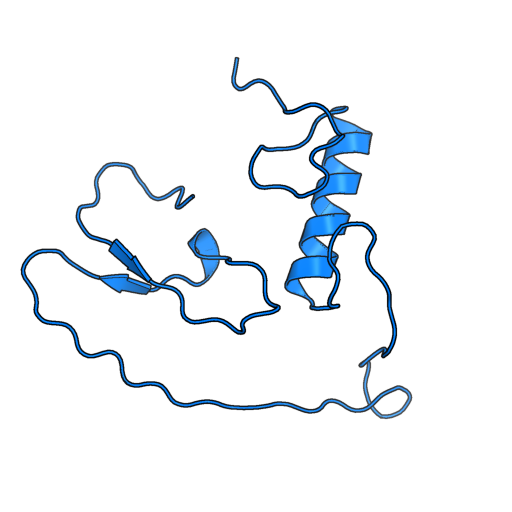819 1.00 87.88 91 TYR A O 1
ATOM 717 N N . ILE A 1 92 ? 5.479 6.780 -6.989 1.00 86.19 92 ILE A N 1
ATOM 718 C CA . ILE A 1 92 ? 4.661 5.778 -6.277 1.00 86.19 92 ILE A CA 1
ATOM 719 C C . ILE A 1 92 ? 4.083 6.331 -4.963 1.00 86.19 92 ILE A C 1
ATOM 721 O O . ILE A 1 92 ? 3.091 5.819 -4.449 1.00 86.19 92 ILE A O 1
ATOM 725 N N . MET A 1 93 ? 4.711 7.353 -4.380 1.00 91.25 93 MET A N 1
ATOM 726 C CA . MET A 1 93 ? 4.263 7.935 -3.116 1.00 91.25 93 MET A CA 1
ATOM 727 C C . MET A 1 93 ? 2.978 8.755 -3.313 1.00 91.25 93 MET A C 1
ATOM 729 O O . MET A 1 93 ? 2.817 9.374 -4.366 1.00 91.25 93 MET A O 1
ATOM 733 N N . PRO A 1 94 ? 2.081 8.812 -2.312 1.00 92.19 94 PRO A N 1
ATOM 734 C CA . PRO A 1 94 ? 0.893 9.663 -2.353 1.00 92.19 94 PRO A CA 1
ATOM 735 C C . PRO A 1 94 ? 1.229 11.167 -2.404 1.00 92.19 94 PRO A C 1
ATOM 737 O O . PRO A 1 94 ? 2.387 11.571 -2.341 1.00 92.19 94 PRO A O 1
ATOM 740 N N . GLY A 1 95 ? 0.199 12.016 -2.479 1.00 89.31 95 GLY A N 1
ATOM 741 C CA . GLY A 1 95 ? 0.368 13.473 -2.479 1.00 89.31 95 GLY A CA 1
ATOM 742 C C . GLY A 1 95 ? 0.678 14.022 -3.866 1.00 89.31 95 GLY A C 1
ATOM 743 O O . GLY A 1 95 ? 1.699 14.670 -4.074 1.00 89.31 95 GLY A O 1
ATOM 744 N N . PHE A 1 96 ? -0.222 13.780 -4.823 1.00 82.81 96 PHE A N 1
ATOM 745 C CA . PHE A 1 96 ? -0.080 14.191 -6.228 1.00 82.81 96 PHE A CA 1
ATOM 746 C C . PHE A 1 96 ? 0.092 15.701 -6.436 1.00 82.81 96 PHE A C 1
ATOM 748 O O . PHE A 1 96 ? 0.555 16.123 -7.488 1.00 82.81 96 PHE A O 1
ATOM 755 N N . ASN A 1 97 ? -0.239 16.510 -5.430 1.00 87.19 97 ASN A N 1
ATOM 756 C CA . ASN A 1 97 ? -0.008 17.950 -5.426 1.00 87.19 97 ASN A CA 1
ATOM 757 C C . ASN A 1 97 ? 1.450 18.348 -5.106 1.00 87.19 97 ASN A C 1
ATOM 759 O O . ASN A 1 97 ? 1.783 19.527 -5.193 1.00 87.19 97 ASN A O 1
ATOM 763 N N . LEU A 1 98 ? 2.304 17.403 -4.701 1.00 89.12 98 LEU A N 1
ATOM 764 C CA . LEU A 1 98 ? 3.735 17.609 -4.466 1.00 89.12 98 LEU A CA 1
ATOM 765 C C . LEU A 1 98 ? 4.548 17.315 -5.734 1.00 89.12 98 LEU A C 1
ATOM 767 O O . LEU A 1 98 ? 4.207 16.408 -6.496 1.00 89.12 98 LEU A O 1
ATOM 771 N N . GLY A 1 99 ? 5.655 18.044 -5.913 1.00 91.75 99 GLY A N 1
ATOM 772 C CA . GLY A 1 99 ? 6.592 17.831 -7.017 1.00 91.75 99 GLY A CA 1
ATOM 773 C C . GLY A 1 99 ? 7.206 16.428 -7.002 1.00 91.75 99 GLY A C 1
ATOM 774 O O . GLY A 1 99 ? 7.543 15.890 -5.945 1.00 91.75 99 GLY A O 1
ATOM 775 N N . GLU A 1 100 ? 7.345 15.830 -8.181 1.00 93.25 100 GLU A N 1
ATOM 776 C CA . GLU A 1 100 ? 7.965 14.517 -8.352 1.00 93.25 100 GLU A CA 1
ATOM 777 C C . GLU A 1 100 ? 9.493 14.638 -8.447 1.00 93.25 100 GLU A C 1
ATOM 779 O O . G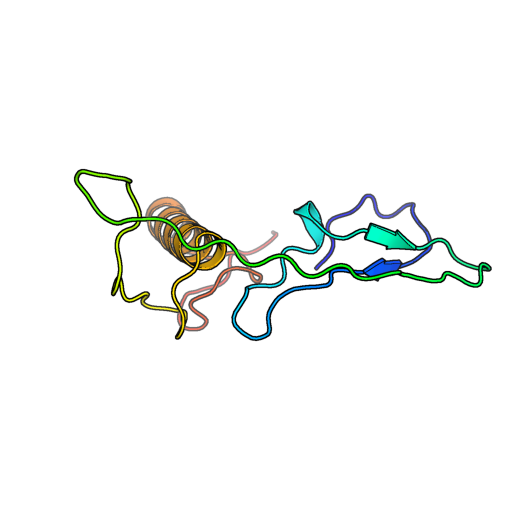LU A 1 100 ? 10.016 15.586 -9.034 1.00 93.25 100 GLU A O 1
ATOM 784 N N . CYS A 1 101 ? 10.220 13.694 -7.848 1.00 91.50 101 CYS A N 1
ATOM 785 C CA . CYS A 1 101 ? 11.676 13.659 -7.926 1.00 91.50 101 CYS A CA 1
ATOM 786 C C . CYS A 1 101 ? 12.130 13.303 -9.346 1.00 91.50 101 CYS A C 1
ATOM 788 O O . CYS A 1 101 ? 11.678 12.308 -9.913 1.00 91.50 101 CYS A O 1
ATOM 790 N N . SER A 1 102 ? 13.083 14.068 -9.879 1.00 87.69 102 SER A N 1
ATOM 791 C CA . SER A 1 102 ? 13.757 13.731 -11.132 1.00 87.69 102 SER A CA 1
ATOM 792 C C . SER A 1 102 ? 14.655 12.504 -10.952 1.00 87.69 102 SER A C 1
ATOM 794 O O . SER A 1 102 ? 15.308 12.350 -9.921 1.00 87.69 102 SER A O 1
ATOM 796 N N . SER A 1 103 ? 14.700 11.637 -11.963 1.00 74.62 103 SER A N 1
ATOM 797 C CA . SER A 1 103 ? 15.625 10.498 -12.041 1.00 74.62 103 SER A CA 1
ATOM 798 C C . SER A 1 103 ? 16.968 10.844 -12.700 1.00 74.62 103 SER A C 1
ATOM 800 O O . SER A 1 103 ? 17.732 9.927 -12.997 1.00 74.62 103 SER A O 1
ATOM 802 N N . VAL A 1 104 ? 17.198 12.130 -12.992 1.00 58.12 104 VAL A N 1
ATOM 803 C CA . VAL A 1 104 ? 18.393 12.661 -13.671 1.00 58.12 104 VAL A CA 1
ATOM 804 C C . VAL A 1 104 ? 19.507 12.934 -12.673 1.00 58.12 104 VAL A C 1
ATOM 806 O O . VAL A 1 104 ? 19.214 13.604 -11.658 1.00 58.12 104 VAL A O 1
#

pLDDT: mean 89.44, std 9.22, range [51.78, 96.56]